Protein AF-A0A916SJ64-F1 (afdb_monomer_lite)

pLDDT: mean 90.36, std 9.47, range [56.06, 97.88]

Organism: NCBI:txid1963359

Secondary structure (DSSP, 8-state):
--HHHHHHHHHHHHHHHHHHHHHHHHHHHHHHHHHH-SS-HHHHHHHHHHHHT--HHHHHHHHTT--SS--HHHHHHHHHHHHHHHHHHHHHHHHHHHHHHHHHHHHHHHHHHH-HHHHHHHHHHHHHHHHHHH-

Structure (mmCIF, N/CA/C/O backbone):
data_AF-A0A916SJ64-F1
#
_entry.id   AF-A0A916SJ64-F1
#
loop_
_atom_site.group_PDB
_atom_site.id
_atom_site.type_symbol
_atom_site.label_atom_id
_atom_site.label_alt_id
_atom_site.label_comp_id
_atom_site.label_asym_id
_atom_site.label_entity_id
_atom_site.label_seq_id
_atom_site.pdbx_PDB_ins_code
_atom_site.Cartn_x
_atom_site.Cartn_y
_atom_site.Cartn_z
_atom_site.occupancy
_atom_site.B_iso_or_equiv
_atom_site.auth_seq_id
_atom_site.auth_comp_id
_atom_site.auth_asym_id
_atom_site.auth_atom_id
_atom_site.pdbx_PDB_model_num
ATOM 1 N N . MET A 1 1 ? -7.938 17.330 49.555 1.00 56.06 1 MET A N 1
ATOM 2 C CA . MET A 1 1 ? -8.220 17.625 48.132 1.00 56.06 1 MET A CA 1
ATOM 3 C C . MET A 1 1 ? -9.722 17.706 47.952 1.00 56.06 1 MET A C 1
ATOM 5 O O . MET A 1 1 ? -10.408 16.832 48.465 1.00 56.06 1 MET A O 1
ATOM 9 N N . SER A 1 2 ? -10.238 18.769 47.330 1.00 61.78 2 SER A N 1
ATOM 10 C CA . SER A 1 2 ? -11.689 18.967 47.220 1.00 61.78 2 SER A CA 1
ATOM 11 C C . SER A 1 2 ? -12.278 18.049 46.142 1.00 61.78 2 SER A C 1
ATOM 13 O O . SER A 1 2 ? -11.663 17.825 45.100 1.00 61.78 2 SER A O 1
ATOM 15 N N . GLU A 1 3 ? -13.480 17.529 46.379 1.00 64.44 3 GLU A N 1
ATOM 16 C CA . GLU A 1 3 ? -14.211 16.629 45.472 1.00 64.44 3 GLU A CA 1
ATOM 17 C C . GLU A 1 3 ? -14.325 17.176 44.033 1.00 64.44 3 GLU A C 1
ATOM 19 O O . GLU A 1 3 ? -14.336 16.421 43.061 1.00 64.44 3 GLU A O 1
ATOM 24 N N . LYS A 1 4 ? -14.345 18.509 43.881 1.00 65.38 4 LYS A N 1
ATOM 25 C CA . LYS A 1 4 ? -14.388 19.195 42.580 1.00 65.38 4 LYS A CA 1
ATOM 26 C C . LYS A 1 4 ? -13.080 19.053 41.793 1.00 65.38 4 LYS A C 1
ATOM 28 O O . LYS A 1 4 ? -13.132 18.906 40.574 1.00 65.38 4 LYS A O 1
ATOM 33 N N . GLN A 1 5 ? -11.928 19.047 42.470 1.00 61.25 5 GLN A N 1
ATOM 34 C CA . GLN A 1 5 ? -10.621 18.841 41.829 1.00 61.25 5 GLN A CA 1
ATOM 35 C C . GLN A 1 5 ? -10.447 17.396 41.34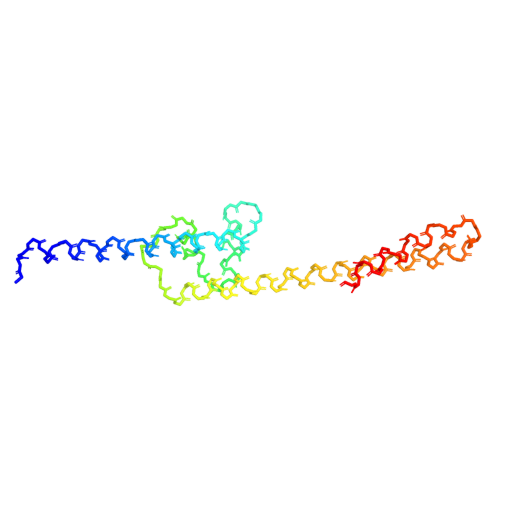8 1.00 61.25 5 GLN A C 1
ATOM 37 O O . GLN A 1 5 ? -9.943 17.191 40.245 1.00 61.25 5 GLN A O 1
ATOM 42 N N . GLY A 1 6 ? -10.920 16.411 42.124 1.00 61.88 6 GLY A N 1
ATOM 43 C CA . GLY A 1 6 ? -10.908 14.998 41.721 1.00 61.88 6 GLY A CA 1
ATOM 44 C C . GLY A 1 6 ? -11.754 14.737 40.470 1.00 61.88 6 GLY A C 1
ATOM 45 O O . GLY A 1 6 ? -11.288 14.115 39.518 1.00 61.88 6 GLY A O 1
ATOM 46 N N . ARG A 1 7 ? -12.963 15.316 40.405 1.00 58.34 7 ARG A N 1
ATOM 47 C CA . ARG A 1 7 ? -13.830 15.209 39.216 1.00 58.34 7 ARG A CA 1
ATOM 48 C C . ARG A 1 7 ? -13.212 15.849 37.967 1.00 58.34 7 ARG A C 1
ATOM 50 O O . ARG A 1 7 ? -13.339 15.290 36.883 1.00 58.34 7 ARG A O 1
ATOM 57 N N . GLN A 1 8 ? -12.514 16.980 38.090 1.00 61.31 8 GLN A N 1
ATOM 58 C CA . GLN A 1 8 ? -11.826 17.608 36.950 1.00 61.31 8 GLN A CA 1
ATOM 59 C C . GLN A 1 8 ? -10.678 16.752 36.396 1.00 61.31 8 GLN A C 1
ATOM 61 O O . GLN A 1 8 ? -10.527 16.649 35.179 1.00 61.31 8 GLN A O 1
ATOM 66 N N . THR A 1 9 ? -9.895 16.100 37.262 1.00 67.88 9 THR A N 1
ATOM 67 C CA . THR A 1 9 ? -8.809 15.208 36.815 1.00 67.88 9 THR A CA 1
ATOM 68 C C . THR A 1 9 ? -9.356 13.963 36.116 1.00 67.88 9 THR A C 1
ATOM 70 O O . THR A 1 9 ? -8.813 13.534 35.098 1.00 67.88 9 THR A O 1
ATOM 73 N N . GLU A 1 10 ? -10.466 13.407 36.606 1.00 67.06 10 GLU A N 1
ATOM 74 C CA . GLU A 1 10 ? -11.151 12.286 35.955 1.00 67.06 10 GLU A CA 1
ATOM 75 C C . GLU A 1 10 ? -11.743 12.652 34.588 1.00 67.06 10 GLU A C 1
ATOM 77 O O . GLU A 1 10 ? -11.623 11.863 33.647 1.00 67.06 10 GLU A O 1
ATOM 82 N N . ILE A 1 11 ? -12.341 13.843 34.452 1.00 68.94 11 ILE A N 1
ATOM 83 C CA . ILE A 1 11 ? -12.856 14.349 33.168 1.00 68.94 11 ILE A CA 1
ATOM 84 C C . ILE A 1 11 ? -11.709 14.485 32.161 1.00 68.94 11 ILE A C 1
ATOM 86 O O . ILE A 1 11 ? -11.786 13.913 31.076 1.00 68.94 11 ILE A O 1
ATOM 90 N N . SER A 1 12 ? -10.602 15.121 32.554 1.00 75.94 12 SER A N 1
ATOM 91 C CA . SER A 1 12 ? -9.423 15.285 31.694 1.00 75.94 12 SER A CA 1
ATOM 92 C C . SER A 1 12 ? -8.812 13.942 31.257 1.00 75.94 12 SER A C 1
ATOM 94 O O . SER A 1 12 ? -8.438 13.760 30.092 1.00 75.94 12 SER A O 1
ATOM 96 N N . ARG A 1 13 ? -8.771 12.944 32.153 1.00 74.69 13 ARG A N 1
ATOM 97 C CA . ARG A 1 13 ? -8.310 11.585 31.82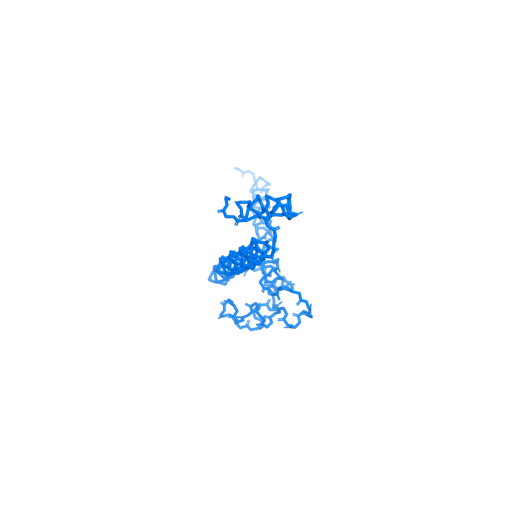1 1.00 74.69 13 ARG A CA 1
ATOM 98 C C . ARG A 1 13 ? -9.230 10.904 30.806 1.00 74.69 13 ARG A C 1
ATOM 100 O O . ARG A 1 13 ? -8.732 10.300 29.856 1.00 74.69 13 ARG A O 1
ATOM 107 N N . ARG A 1 14 ? -10.553 11.015 30.978 1.00 75.06 14 ARG A N 1
ATOM 108 C CA . ARG A 1 14 ? -11.544 10.461 30.039 1.00 75.06 14 ARG A CA 1
ATOM 109 C C . ARG A 1 14 ? -11.462 11.121 28.666 1.00 75.06 14 ARG A C 1
ATOM 111 O O . ARG A 1 14 ? -11.491 10.415 27.664 1.00 75.06 14 ARG A O 1
ATOM 118 N N . GLU A 1 15 ? -11.321 12.440 28.608 1.00 82.12 15 GLU A N 1
ATOM 119 C CA . GLU A 1 15 ? -11.161 13.181 27.350 1.00 82.12 15 GLU A CA 1
ATOM 120 C C . GLU A 1 15 ? -9.894 12.752 26.604 1.00 82.12 15 GLU A C 1
ATOM 122 O O . GLU A 1 15 ? -9.939 12.454 25.408 1.00 82.12 15 GLU A O 1
ATOM 127 N N . THR A 1 16 ? -8.779 12.619 27.327 1.00 84.38 16 THR A N 1
ATOM 128 C CA . THR A 1 16 ? -7.505 12.147 26.766 1.00 84.38 16 THR A CA 1
ATOM 129 C C . THR A 1 16 ? -7.621 10.724 26.214 1.00 84.38 16 THR A C 1
ATOM 131 O O . THR A 1 16 ? -7.110 10.422 25.134 1.00 84.38 16 THR A O 1
ATOM 134 N N . GLU A 1 17 ? -8.306 9.831 26.930 1.00 82.94 17 GLU A N 1
ATOM 135 C CA . GLU A 1 17 ? -8.538 8.456 26.481 1.00 82.94 17 GLU A CA 1
ATOM 136 C C . GLU A 1 17 ? -9.418 8.411 25.224 1.00 82.94 17 GLU A C 1
ATOM 138 O O . GLU A 1 17 ? -9.085 7.721 24.258 1.00 82.94 17 GLU A O 1
ATOM 143 N N . MET A 1 18 ? -10.498 9.195 25.195 1.00 86.00 18 MET A N 1
ATOM 144 C CA . MET A 1 18 ? -11.390 9.302 24.038 1.00 86.00 18 MET A CA 1
ATOM 145 C C . MET A 1 18 ? -10.666 9.831 22.798 1.00 86.00 18 MET A C 1
ATOM 147 O O . MET A 1 18 ? -10.879 9.318 21.698 1.00 86.00 18 MET A O 1
ATOM 151 N N . TYR A 1 19 ? -9.766 10.803 22.962 1.00 87.56 19 TYR A N 1
ATOM 152 C CA . TYR A 1 19 ? -8.942 11.295 21.862 1.00 87.56 19 TYR A CA 1
ATOM 153 C C . TYR A 1 19 ? -8.051 10.189 21.282 1.00 87.56 19 TYR A C 1
ATOM 155 O O . TYR A 1 19 ? -8.068 9.955 20.073 1.00 87.56 19 TYR A O 1
ATOM 163 N N . ARG A 1 20 ? -7.334 9.443 22.135 1.00 87.25 20 ARG A N 1
ATOM 164 C CA . ARG A 1 20 ? -6.473 8.324 21.700 1.00 87.25 20 ARG A CA 1
ATOM 165 C C . ARG A 1 20 ? -7.257 7.266 20.932 1.00 87.25 20 ARG A C 1
ATOM 167 O O . ARG A 1 20 ? -6.817 6.811 19.880 1.00 87.25 20 ARG A O 1
ATOM 174 N N . VAL A 1 21 ? -8.437 6.912 21.431 1.00 89.38 21 VAL A N 1
ATOM 175 C CA . VAL A 1 21 ? -9.335 5.961 20.772 1.00 89.38 21 VAL A CA 1
ATOM 176 C C . VAL A 1 21 ? -9.734 6.445 19.375 1.00 89.38 21 VAL A C 1
ATOM 178 O O . VAL A 1 21 ? -9.632 5.685 18.412 1.00 89.38 21 VAL A O 1
ATOM 181 N N . ASN A 1 22 ? -10.136 7.710 19.243 1.00 90.94 22 ASN A N 1
ATOM 182 C CA . ASN A 1 22 ? -10.553 8.285 17.961 1.00 90.94 22 ASN A CA 1
ATOM 183 C C . ASN A 1 22 ? -9.407 8.346 16.940 1.00 90.94 22 ASN A C 1
ATOM 185 O O . ASN A 1 22 ? -9.633 8.125 15.743 1.00 90.94 22 ASN A O 1
ATOM 189 N N . VAL A 1 23 ? -8.184 8.622 17.405 1.00 94.06 23 VAL A N 1
ATOM 190 C CA . VAL A 1 23 ? -6.975 8.601 16.571 1.00 94.06 23 VAL A CA 1
ATOM 191 C C . VAL A 1 23 ? -6.741 7.196 16.029 1.00 94.06 23 VAL A C 1
ATOM 193 O O . VAL A 1 23 ? -6.680 7.032 14.813 1.00 94.06 23 VAL A O 1
ATOM 196 N N . ILE A 1 24 ? -6.727 6.178 16.895 1.00 93.50 24 ILE A N 1
ATOM 197 C CA . ILE A 1 24 ? -6.501 4.782 16.486 1.00 93.50 24 ILE A CA 1
ATOM 198 C C . ILE A 1 24 ? -7.596 4.308 15.523 1.00 93.50 24 ILE A C 1
ATOM 200 O O . ILE A 1 24 ? -7.307 3.712 14.491 1.00 93.50 24 ILE A O 1
ATOM 204 N N . GLN A 1 25 ? -8.868 4.606 15.793 1.00 94.94 25 GLN A N 1
ATOM 205 C CA . GLN A 1 25 ? -9.955 4.254 14.871 1.00 94.94 25 GLN A CA 1
ATOM 206 C C . GLN A 1 25 ? -9.781 4.891 13.489 1.00 94.94 25 GLN A C 1
ATOM 208 O O . GLN A 1 25 ? -10.094 4.275 12.470 1.00 94.94 25 GLN A O 1
ATOM 213 N N . SER A 1 26 ? -9.324 6.142 13.449 1.00 96.25 26 SER A N 1
ATOM 214 C CA . SER A 1 26 ? -9.116 6.865 12.197 1.00 96.25 26 SER A CA 1
ATOM 215 C C . SER A 1 26 ? -7.902 6.339 11.439 1.00 96.25 26 SER A C 1
ATOM 217 O O . SER A 1 26 ? -8.007 6.130 10.232 1.00 96.25 26 SER A O 1
ATOM 219 N N . GLU A 1 27 ? -6.808 6.050 12.146 1.00 96.75 27 GLU A N 1
ATOM 220 C CA . GLU A 1 27 ? -5.621 5.368 11.624 1.00 96.75 27 GLU A CA 1
ATOM 221 C C . GLU A 1 27 ? -6.016 4.045 10.955 1.00 96.75 27 GLU A C 1
ATOM 223 O O . GLU A 1 27 ? -5.779 3.864 9.762 1.00 96.75 27 GLU A O 1
ATOM 228 N N . MET A 1 28 ? -6.722 3.166 11.675 1.00 97.25 28 MET A N 1
ATOM 229 C CA . MET A 1 28 ? -7.126 1.853 11.161 1.00 97.25 28 MET A CA 1
ATOM 230 C C . MET A 1 28 ? -8.095 1.953 9.982 1.00 97.25 28 MET A C 1
ATOM 232 O O . MET A 1 28 ? -7.950 1.235 8.995 1.00 97.25 28 MET A O 1
ATOM 236 N N . ALA A 1 29 ? -9.077 2.858 10.042 1.00 96.69 29 ALA A N 1
ATOM 237 C CA . ALA A 1 29 ? -10.013 3.052 8.938 1.00 96.69 29 ALA A CA 1
ATOM 238 C C . ALA A 1 29 ? -9.305 3.526 7.659 1.00 96.69 29 ALA A C 1
ATOM 240 O O . ALA A 1 29 ? -9.668 3.101 6.561 1.00 96.69 29 ALA A O 1
ATOM 241 N N . ASN A 1 30 ? -8.298 4.391 7.793 1.00 97.38 30 ASN A N 1
ATOM 242 C CA . ASN A 1 30 ? -7.497 4.864 6.668 1.00 97.38 30 ASN A CA 1
ATOM 243 C C . ASN A 1 30 ? -6.559 3.772 6.145 1.00 97.38 30 ASN A C 1
ATOM 245 O O . ASN A 1 30 ? -6.495 3.584 4.935 1.00 97.38 30 ASN A O 1
ATOM 249 N N . ALA A 1 31 ? -5.920 3.001 7.027 1.00 96.62 31 ALA A N 1
ATOM 250 C CA . ALA A 1 31 ? -5.078 1.867 6.653 1.00 96.62 31 ALA A CA 1
ATOM 251 C C . ALA A 1 31 ? -5.851 0.815 5.838 1.00 96.62 31 ALA A C 1
ATOM 253 O O . ALA A 1 31 ? -5.378 0.361 4.800 1.00 96.62 31 ALA A O 1
ATOM 254 N N . VAL A 1 32 ? -7.086 0.496 6.242 1.00 96.75 32 VAL A N 1
ATOM 255 C CA . VAL A 1 32 ? -7.957 -0.420 5.486 1.00 96.75 32 VAL A CA 1
ATOM 256 C C . VAL A 1 32 ? -8.268 0.114 4.085 1.00 96.75 32 VAL A C 1
ATOM 258 O O . VAL A 1 32 ? -8.301 -0.663 3.134 1.00 96.75 32 VAL A O 1
ATOM 261 N N . ARG A 1 33 ? -8.491 1.426 3.929 1.00 96.88 33 ARG A N 1
ATOM 262 C CA . ARG A 1 33 ? -8.699 2.031 2.600 1.00 96.88 33 ARG A CA 1
ATOM 263 C C . ARG A 1 33 ? -7.428 2.000 1.762 1.00 96.88 33 ARG A C 1
ATOM 265 O O . ARG A 1 33 ? -7.515 1.680 0.586 1.00 96.88 33 ARG A O 1
ATOM 272 N N . PHE A 1 34 ? -6.289 2.302 2.380 1.00 96.50 34 PHE A N 1
ATOM 273 C CA . PHE A 1 34 ? -4.983 2.319 1.734 1.00 96.50 34 PHE A CA 1
ATOM 274 C C . PHE A 1 34 ? -4.643 0.947 1.141 1.00 96.50 34 PHE A C 1
ATOM 276 O O . PHE A 1 34 ? -4.561 0.821 -0.073 1.00 96.50 34 PHE A O 1
ATOM 283 N N . ILE A 1 35 ? -4.597 -0.104 1.968 1.00 95.81 35 ILE A N 1
ATOM 284 C CA . ILE A 1 35 ? -4.326 -1.478 1.499 1.00 95.81 35 ILE A CA 1
ATOM 285 C C . ILE A 1 35 ? -5.436 -1.973 0.554 1.00 95.81 35 ILE A C 1
ATOM 287 O O . ILE A 1 35 ? -5.216 -2.784 -0.345 1.00 95.81 35 ILE A O 1
ATOM 291 N N . GLY A 1 36 ? -6.667 -1.503 0.775 1.00 93.31 36 GLY A N 1
ATOM 292 C CA . GLY A 1 36 ? -7.816 -1.832 -0.053 1.00 93.31 36 GLY A CA 1
ATOM 293 C C . GLY A 1 36 ? -7.709 -1.313 -1.489 1.00 93.31 36 GLY A C 1
ATOM 294 O O . GLY A 1 36 ? -8.342 -1.908 -2.363 1.00 93.31 36 GLY A O 1
ATOM 295 N N . GLY A 1 37 ? -6.934 -0.257 -1.748 1.00 93.62 37 GLY A N 1
ATOM 296 C CA . GLY A 1 37 ? -6.749 0.349 -3.069 1.00 93.62 37 GLY A CA 1
ATOM 297 C C . GLY A 1 37 ? -8.029 0.935 -3.685 1.00 93.62 37 GLY A C 1
ATOM 298 O O . GLY A 1 37 ? -8.994 1.278 -2.998 1.00 93.62 37 GLY A O 1
ATOM 299 N N . GLU A 1 38 ? -8.063 1.038 -5.011 1.00 92.69 38 GLU A N 1
ATOM 300 C CA . GLU A 1 38 ? -9.179 1.643 -5.752 1.00 92.69 38 GLU A CA 1
ATOM 301 C C . GLU A 1 38 ? -10.339 0.680 -6.028 1.00 92.69 38 GLU A C 1
ATOM 303 O O . GLU A 1 38 ? -10.140 -0.515 -6.232 1.00 92.69 38 GLU A O 1
ATOM 308 N N . GLY A 1 39 ? -11.568 1.195 -6.096 1.00 94.00 39 GLY A N 1
ATOM 309 C CA . GLY A 1 39 ? -12.754 0.423 -6.476 1.00 94.00 39 GLY A CA 1
ATOM 310 C C . GLY A 1 39 ? -13.859 0.456 -5.425 1.00 94.00 39 GLY A C 1
ATOM 311 O O . GLY A 1 39 ? -13.926 1.361 -4.589 1.00 94.00 39 GLY A O 1
ATOM 312 N N . SER A 1 40 ? -14.760 -0.529 -5.477 1.00 96.31 40 SER A N 1
ATOM 313 C CA . SER A 1 40 ? -15.910 -0.572 -4.576 1.00 96.31 40 SER A CA 1
ATOM 314 C C . SER A 1 40 ? -15.483 -0.805 -3.121 1.00 96.31 40 SER A C 1
ATOM 316 O O . SER A 1 40 ? -14.467 -1.443 -2.836 1.00 96.31 40 SER A O 1
ATOM 318 N N . ALA A 1 41 ? -16.295 -0.341 -2.166 1.00 95.19 41 ALA A N 1
ATOM 319 C CA . ALA A 1 41 ? -16.027 -0.571 -0.745 1.00 95.19 41 ALA A CA 1
ATOM 320 C C . ALA A 1 41 ? -15.920 -2.069 -0.403 1.00 95.19 41 ALA A C 1
ATOM 322 O O . ALA A 1 41 ? -15.112 -2.448 0.442 1.00 95.19 41 ALA A O 1
ATOM 323 N N . LYS A 1 42 ? -16.706 -2.918 -1.076 1.00 96.06 42 LYS A N 1
ATOM 324 C CA . LYS A 1 42 ? -16.693 -4.373 -0.887 1.00 96.06 42 LYS A CA 1
ATOM 325 C C . LYS A 1 42 ? -15.365 -4.985 -1.337 1.00 96.06 42 LYS A C 1
ATOM 327 O O . LYS A 1 42 ? -14.806 -5.817 -0.620 1.00 96.06 42 LYS A O 1
ATOM 332 N N . ASP A 1 43 ? -14.838 -4.542 -2.475 1.00 97.00 43 ASP A N 1
ATOM 333 C CA . ASP A 1 43 ? -13.566 -5.041 -3.010 1.00 97.00 43 ASP A CA 1
ATOM 334 C C . ASP A 1 43 ? -12.391 -4.572 -2.155 1.00 97.00 43 ASP A C 1
ATOM 336 O O . ASP A 1 43 ? -11.529 -5.378 -1.803 1.00 97.00 43 ASP A O 1
ATOM 340 N N . GLN A 1 44 ? -12.407 -3.303 -1.731 1.00 96.50 44 GLN A N 1
ATOM 341 C CA . GLN A 1 44 ? -11.430 -2.757 -0.786 1.00 96.50 44 GLN A CA 1
ATOM 342 C C . GLN A 1 44 ? -11.375 -3.578 0.503 1.00 96.50 44 GLN A C 1
ATOM 344 O O . GLN A 1 44 ? -10.299 -4.000 0.918 1.00 96.50 44 GLN A O 1
ATOM 349 N N . ILE A 1 45 ? -12.534 -3.842 1.120 1.00 97.44 45 ILE A N 1
ATOM 350 C CA . ILE A 1 45 ? -12.621 -4.641 2.350 1.00 97.44 45 ILE A CA 1
ATOM 351 C C . ILE A 1 45 ? -12.094 -6.056 2.103 1.00 97.44 45 ILE A C 1
ATOM 353 O O . ILE A 1 45 ? -11.338 -6.573 2.918 1.00 97.44 45 ILE A O 1
ATOM 357 N N . THR A 1 46 ? -12.463 -6.679 0.983 1.00 97.75 46 THR A N 1
ATOM 358 C CA . THR A 1 46 ? -12.038 -8.048 0.663 1.00 97.75 46 THR A CA 1
ATOM 359 C C . THR A 1 46 ? -10.523 -8.137 0.477 1.00 97.75 46 THR A C 1
ATOM 361 O O . THR A 1 46 ? -9.892 -9.051 1.009 1.00 97.75 46 THR A O 1
ATOM 364 N N . ARG A 1 47 ? -9.917 -7.181 -0.237 1.00 97.12 47 ARG A N 1
ATOM 365 C CA . ARG A 1 47 ? -8.460 -7.118 -0.423 1.00 97.12 47 ARG A CA 1
ATOM 366 C C . ARG A 1 47 ? -7.732 -6.837 0.886 1.00 97.12 47 ARG A C 1
ATOM 368 O O . ARG A 1 47 ? -6.805 -7.568 1.217 1.00 97.12 47 ARG A O 1
ATOM 375 N N . ALA A 1 48 ? -8.195 -5.858 1.661 1.00 97.06 48 ALA A N 1
ATOM 376 C CA . ALA A 1 48 ? -7.610 -5.537 2.958 1.00 97.06 48 ALA A CA 1
ATOM 377 C C . ALA A 1 48 ? -7.712 -6.711 3.950 1.00 97.06 48 ALA A C 1
ATOM 379 O O . ALA A 1 48 ? -6.750 -6.997 4.655 1.00 97.06 48 ALA A O 1
ATOM 380 N N . ALA A 1 49 ? -8.834 -7.440 3.962 1.00 97.69 49 ALA A N 1
ATOM 381 C CA . ALA A 1 49 ? -9.010 -8.642 4.781 1.00 97.69 49 ALA A CA 1
ATOM 382 C C . ALA A 1 49 ? -8.009 -9.743 4.425 1.00 97.69 49 ALA A C 1
ATOM 384 O O . ALA A 1 49 ? -7.383 -10.311 5.317 1.00 97.69 49 ALA A O 1
ATOM 385 N N . ARG A 1 50 ? -7.798 -9.997 3.128 1.00 97.12 50 ARG A N 1
ATOM 386 C CA . ARG A 1 50 ? -6.787 -10.958 2.665 1.00 97.12 50 ARG A CA 1
ATOM 387 C C . ARG A 1 50 ? -5.372 -10.521 3.028 1.00 97.12 50 ARG A C 1
ATOM 389 O O . ARG A 1 50 ? -4.612 -11.334 3.535 1.00 97.12 50 ARG A O 1
ATOM 396 N N . ALA A 1 51 ? -5.036 -9.252 2.807 1.00 95.94 51 ALA A N 1
ATOM 397 C CA . ALA A 1 51 ? -3.709 -8.722 3.107 1.00 95.94 51 ALA A CA 1
ATOM 398 C C . ALA A 1 51 ? -3.381 -8.805 4.607 1.00 95.94 51 ALA A C 1
ATOM 400 O O . ALA A 1 51 ? -2.288 -9.229 4.981 1.00 95.94 51 ALA A O 1
ATOM 401 N N . ALA A 1 52 ? -4.343 -8.459 5.465 1.00 96.06 52 ALA A N 1
ATOM 402 C CA . ALA A 1 52 ? -4.177 -8.472 6.915 1.00 96.06 52 ALA A CA 1
ATOM 403 C C . ALA A 1 52 ? -4.388 -9.846 7.571 1.00 96.06 52 ALA A C 1
ATOM 405 O O . ALA A 1 52 ? -4.140 -9.980 8.763 1.00 96.06 52 ALA A O 1
ATOM 406 N N . GLY A 1 53 ? -4.867 -10.858 6.838 1.00 96.94 53 GLY A N 1
ATOM 407 C CA . GLY A 1 53 ? -5.200 -12.164 7.420 1.00 96.94 53 GLY A CA 1
ATOM 408 C C . GLY A 1 53 ? -6.351 -12.105 8.434 1.00 96.94 53 GLY A C 1
ATOM 409 O O . GLY A 1 53 ? -6.447 -12.953 9.317 1.00 96.94 53 GLY A O 1
ATOM 410 N N . LEU A 1 54 ? -7.221 -11.097 8.326 1.00 97.31 54 LEU A N 1
ATOM 411 C CA . LEU A 1 54 ? -8.317 -10.852 9.262 1.00 97.31 54 LEU A CA 1
ATOM 412 C C . LEU A 1 54 ? -9.675 -11.218 8.648 1.00 97.31 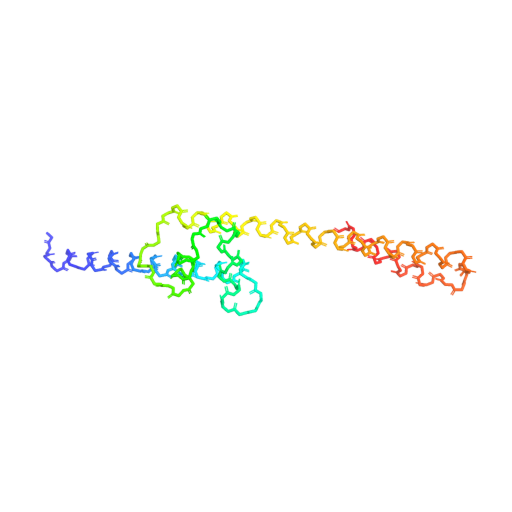54 LEU A C 1
ATOM 414 O O . LEU A 1 54 ? -9.856 -11.130 7.431 1.00 97.31 54 LEU A O 1
ATOM 418 N N . PRO A 1 55 ? -10.687 -11.550 9.471 1.00 97.88 55 PRO A N 1
ATOM 419 C CA . PRO A 1 55 ? -12.044 -11.747 8.979 1.00 97.88 55 PRO A CA 1
ATOM 420 C C . PRO A 1 55 ? -12.593 -10.489 8.288 1.00 97.88 55 PRO A C 1
ATOM 422 O O . PRO A 1 55 ? -12.460 -9.374 8.798 1.00 97.88 55 PRO A O 1
ATOM 425 N N . ILE A 1 56 ? -13.299 -10.677 7.169 1.00 97.50 56 ILE A N 1
ATOM 426 C CA . ILE A 1 56 ? -13.934 -9.593 6.390 1.00 97.50 56 ILE A CA 1
ATOM 427 C C . ILE A 1 56 ? -14.794 -8.686 7.281 1.00 97.50 56 ILE A C 1
ATOM 429 O O . ILE A 1 56 ? -14.736 -7.463 7.170 1.00 97.50 56 ILE A O 1
ATOM 433 N N . THR A 1 57 ? -15.547 -9.275 8.212 1.00 97.62 57 THR A N 1
ATOM 434 C CA . THR A 1 57 ? -16.423 -8.546 9.139 1.00 97.62 57 THR A CA 1
ATOM 435 C C . THR A 1 57 ? -15.648 -7.641 10.099 1.00 97.62 57 THR A C 1
ATOM 437 O O . THR A 1 57 ? -16.117 -6.554 10.436 1.00 97.62 57 THR A O 1
ATOM 440 N N . VAL A 1 58 ? -14.450 -8.047 10.530 1.00 97.56 58 VAL A N 1
ATOM 441 C CA . VAL A 1 58 ? -13.569 -7.225 11.373 1.00 97.56 58 VAL A CA 1
ATOM 442 C C . VAL A 1 58 ? -13.081 -6.019 10.578 1.00 97.56 58 VAL A C 1
ATOM 444 O O . VAL A 1 58 ? -13.219 -4.885 11.036 1.00 97.56 58 VAL A O 1
ATOM 447 N N . VAL A 1 59 ? -12.590 -6.247 9.359 1.00 97.62 59 VAL A N 1
ATOM 448 C CA . VAL A 1 59 ? -12.082 -5.191 8.472 1.00 97.62 59 VAL A CA 1
ATOM 449 C C . VAL A 1 59 ? -13.173 -4.202 8.074 1.00 97.62 59 VAL A C 1
ATOM 451 O O . VAL A 1 59 ? -12.960 -2.990 8.116 1.00 97.62 59 VAL A O 1
ATOM 454 N N . GLU A 1 60 ? -14.374 -4.686 7.766 1.00 97.88 60 GLU A N 1
ATOM 455 C CA . GLU A 1 60 ? -15.532 -3.833 7.510 1.00 97.88 60 GLU A CA 1
ATOM 456 C C . GLU A 1 60 ? -15.837 -2.931 8.715 1.00 97.88 60 GLU A C 1
ATOM 458 O O . GLU A 1 60 ? -16.021 -1.718 8.574 1.00 97.88 60 GLU A O 1
ATOM 463 N N . ARG A 1 61 ? -15.857 -3.500 9.925 1.00 97.81 61 ARG A N 1
ATOM 464 C CA . ARG A 1 61 ? -16.117 -2.729 11.145 1.00 97.81 61 ARG A CA 1
ATOM 465 C C . ARG A 1 61 ? -15.016 -1.710 11.432 1.00 97.81 61 ARG A C 1
ATOM 467 O O . ARG A 1 61 ? -15.353 -0.621 11.895 1.00 97.81 61 ARG A O 1
ATOM 474 N N . LEU A 1 62 ? -13.750 -2.016 11.145 1.00 96.56 62 LEU A N 1
ATOM 475 C CA . LEU A 1 62 ? -12.645 -1.053 11.235 1.00 96.56 62 LEU A CA 1
ATOM 476 C C . LEU A 1 62 ? -12.828 0.099 10.243 1.00 96.56 62 LEU A C 1
ATOM 478 O O . LEU A 1 62 ? -12.790 1.260 10.645 1.00 96.56 62 LEU A O 1
ATOM 482 N N . ARG A 1 63 ? -13.118 -0.208 8.972 1.00 96.00 63 ARG A N 1
ATOM 483 C CA . ARG A 1 63 ? -13.333 0.793 7.912 1.00 96.00 63 ARG A CA 1
ATOM 484 C C . ARG A 1 63 ? -14.416 1.804 8.280 1.00 96.00 63 ARG A C 1
ATOM 486 O O . ARG A 1 63 ? -14.270 2.999 8.026 1.00 96.00 63 ARG A O 1
ATOM 493 N N . TRP A 1 64 ? -15.498 1.319 8.883 1.00 97.12 64 TRP A N 1
ATOM 494 C CA . TRP A 1 64 ? -16.636 2.132 9.315 1.00 97.12 64 TRP A CA 1
ATOM 495 C C . TRP A 1 64 ? -16.539 2.622 10.765 1.00 97.12 64 TRP A C 1
ATOM 497 O O . TRP A 1 64 ? -17.525 3.130 11.293 1.00 97.12 64 TRP A O 1
ATOM 507 N N . LYS A 1 65 ? -15.382 2.464 11.424 1.00 95.94 65 LYS A N 1
ATOM 508 C CA . LYS A 1 65 ? -15.132 2.891 12.814 1.00 95.94 65 LYS A CA 1
ATOM 509 C C . LYS A 1 65 ? -16.159 2.350 13.829 1.00 95.94 65 LYS A C 1
ATOM 511 O O . LYS A 1 65 ? -16.442 2.975 14.845 1.00 95.94 65 LYS A O 1
ATOM 516 N N . LYS A 1 66 ? -16.713 1.155 13.587 1.00 95.19 66 LYS A N 1
ATOM 517 C CA . LYS A 1 66 ? -17.732 0.504 14.439 1.00 95.19 66 LYS A CA 1
ATOM 518 C C . LYS A 1 66 ? -17.154 -0.172 15.693 1.00 95.19 66 LYS A C 1
ATOM 520 O O . LYS A 1 66 ? -17.908 -0.735 16.490 1.00 95.19 66 LYS A O 1
ATOM 525 N N . ILE A 1 67 ? -15.832 -0.197 15.860 1.00 91.56 67 ILE A N 1
ATOM 526 C CA . ILE A 1 67 ? -15.151 -0.830 17.000 1.00 91.56 67 ILE A CA 1
ATOM 527 C C . ILE A 1 67 ? -14.704 0.263 17.964 1.00 91.56 67 ILE A C 1
ATOM 529 O O . ILE A 1 67 ? -13.778 1.001 17.651 1.00 91.56 67 ILE A O 1
ATOM 533 N N . LYS A 1 68 ? -15.338 0.355 19.142 1.00 88.56 68 LYS A N 1
ATOM 534 C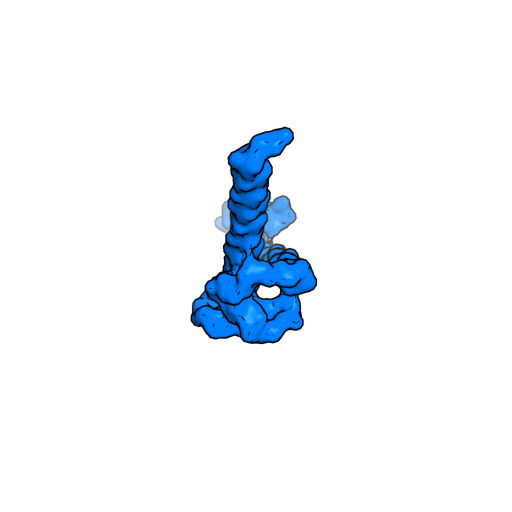 CA . LYS A 1 68 ? -15.041 1.403 20.138 1.00 88.56 68 LYS A CA 1
ATOM 535 C C . LYS A 1 68 ? -13.591 1.387 20.613 1.00 88.56 68 LYS A C 1
ATOM 537 O O . LYS A 1 68 ? -13.002 2.442 20.736 1.00 88.56 68 LYS A O 1
ATOM 542 N N . ARG A 1 69 ? -13.018 0.217 20.882 1.00 91.88 69 ARG A N 1
ATOM 543 C CA . ARG A 1 69 ? -11.608 0.060 21.261 1.00 91.88 69 ARG A CA 1
ATOM 544 C C . ARG A 1 69 ? -11.017 -1.017 20.377 1.00 91.88 69 ARG A C 1
ATOM 546 O O . ARG A 1 69 ? -11.479 -2.154 20.436 1.00 91.88 69 ARG A O 1
ATOM 553 N N . VAL A 1 70 ? -10.081 -0.639 19.514 1.00 93.06 70 VAL A N 1
ATOM 554 C CA . VAL A 1 70 ? -9.428 -1.588 18.610 1.00 93.06 70 VAL A CA 1
ATOM 555 C C . VAL A 1 70 ? -8.474 -2.449 19.445 1.00 93.06 70 VAL A C 1
ATOM 557 O O . VAL A 1 70 ? -7.622 -1.879 20.128 1.00 93.06 70 VAL A O 1
ATOM 560 N N . PRO A 1 71 ? -8.628 -3.785 19.448 1.00 94.81 71 PRO A N 1
ATOM 561 C CA . PRO A 1 71 ? -7.666 -4.680 20.086 1.00 94.81 71 PRO A CA 1
ATOM 562 C C . PRO A 1 71 ? -6.266 -4.497 19.494 1.00 94.81 71 PRO A C 1
ATOM 564 O O . PRO A 1 71 ? -6.147 -4.280 18.287 1.00 94.81 71 PRO A O 1
ATOM 567 N N . ALA A 1 72 ? -5.231 -4.608 20.328 1.00 94.56 72 ALA A N 1
ATOM 568 C CA . ALA A 1 72 ? -3.842 -4.417 19.906 1.00 94.56 72 ALA A CA 1
ATOM 569 C C . ALA A 1 72 ? -3.466 -5.357 18.751 1.00 94.56 72 ALA A C 1
ATOM 571 O O . ALA A 1 72 ? -3.064 -4.875 17.700 1.00 94.56 72 ALA A O 1
ATOM 572 N N . ASP A 1 73 ? -3.768 -6.651 18.879 1.00 96.12 73 ASP A N 1
ATOM 573 C CA . ASP A 1 73 ? -3.469 -7.668 17.860 1.00 96.12 73 ASP A CA 1
ATOM 574 C C . ASP A 1 73 ? -4.058 -7.326 16.482 1.00 96.12 73 ASP A C 1
ATOM 576 O O . ASP A 1 73 ? -3.438 -7.540 15.444 1.00 96.12 73 ASP A O 1
ATOM 580 N N . ILE A 1 74 ? -5.265 -6.748 16.463 1.00 96.44 74 ILE A N 1
ATOM 581 C CA . ILE A 1 74 ? -5.930 -6.329 15.225 1.00 96.44 74 ILE A CA 1
ATOM 582 C C . ILE A 1 74 ? -5.239 -5.097 14.635 1.00 96.44 74 ILE A C 1
ATOM 584 O O . ILE A 1 74 ? -5.081 -5.007 13.417 1.00 96.44 74 ILE A O 1
ATOM 588 N N . ALA A 1 75 ? -4.855 -4.139 15.479 1.00 95.88 75 ALA A N 1
ATOM 589 C CA . ALA A 1 75 ? -4.143 -2.952 15.027 1.00 95.88 75 ALA A CA 1
ATOM 590 C C . ALA A 1 75 ? -2.764 -3.312 14.460 1.00 95.88 75 ALA A C 1
ATOM 592 O O . ALA A 1 75 ? -2.390 -2.815 13.398 1.00 95.88 75 ALA A O 1
ATOM 593 N N . ASP A 1 76 ? -2.049 -4.215 15.123 1.00 97.69 76 ASP A N 1
ATOM 594 C CA . ASP A 1 76 ? -0.720 -4.651 14.710 1.00 97.69 76 ASP A CA 1
ATOM 595 C C . ASP A 1 76 ? -0.780 -5.455 13.406 1.00 97.69 76 ASP A C 1
ATOM 597 O O . ASP A 1 76 ? -0.027 -5.151 12.483 1.00 97.69 76 ASP A O 1
ATOM 601 N N . ALA A 1 77 ? -1.760 -6.354 13.246 1.00 97.44 77 ALA A N 1
ATOM 602 C CA . ALA A 1 77 ? -1.987 -7.063 11.983 1.00 97.44 77 ALA A CA 1
ATOM 603 C C . ALA A 1 77 ? -2.250 -6.109 10.801 1.00 97.44 77 ALA A C 1
ATOM 605 O O . ALA A 1 77 ? -1.758 -6.322 9.691 1.00 97.44 77 ALA A O 1
ATOM 606 N N . ILE A 1 78 ? -3.008 -5.027 11.024 1.00 97.44 78 ILE A N 1
ATOM 607 C CA . ILE A 1 78 ? -3.255 -4.007 9.996 1.00 97.44 78 ILE A CA 1
ATOM 608 C C . ILE A 1 78 ? -1.982 -3.218 9.687 1.00 97.44 78 ILE A C 1
ATOM 610 O O . ILE A 1 78 ? -1.686 -3.001 8.514 1.00 97.44 78 ILE A O 1
ATOM 614 N N . ARG A 1 79 ? -1.220 -2.796 10.700 1.00 97.81 79 ARG A N 1
ATOM 615 C CA . ARG A 1 79 ? 0.038 -2.058 10.500 1.00 97.81 79 ARG A CA 1
ATOM 616 C C . ARG A 1 79 ? 1.069 -2.891 9.752 1.00 97.81 79 ARG A C 1
ATOM 618 O O . ARG A 1 79 ? 1.657 -2.399 8.796 1.00 97.81 79 ARG A O 1
ATOM 625 N N . GLU A 1 80 ? 1.231 -4.158 10.117 1.00 97.56 80 GLU A N 1
ATOM 626 C CA . GLU A 1 80 ? 2.113 -5.080 9.402 1.00 97.56 80 GLU A CA 1
ATOM 627 C C . GLU A 1 80 ? 1.671 -5.253 7.943 1.00 97.56 80 GLU A C 1
ATOM 629 O O . GLU A 1 80 ? 2.495 -5.235 7.030 1.00 97.56 80 GLU A O 1
ATOM 634 N N . ALA A 1 81 ? 0.363 -5.365 7.697 1.00 96.50 81 ALA A N 1
ATOM 635 C CA . ALA A 1 81 ? -0.167 -5.429 6.340 1.00 96.50 81 ALA A CA 1
ATOM 636 C C . ALA A 1 81 ? 0.094 -4.143 5.539 1.00 96.50 81 ALA A C 1
ATOM 638 O O . ALA A 1 81 ? 0.401 -4.233 4.352 1.00 96.50 81 ALA A O 1
ATOM 639 N N . VAL A 1 82 ? 0.019 -2.961 6.167 1.00 97.56 82 VAL A N 1
ATOM 640 C CA . VAL A 1 82 ? 0.400 -1.687 5.531 1.00 97.56 82 VAL A CA 1
ATOM 641 C C . VAL A 1 82 ? 1.873 -1.711 5.132 1.00 97.56 82 VAL A C 1
ATOM 643 O O . VAL A 1 82 ? 2.197 -1.360 4.000 1.00 97.56 82 VAL A O 1
ATOM 646 N N . GLU A 1 83 ? 2.765 -2.124 6.031 1.00 96.88 83 GLU A N 1
ATOM 647 C CA . GLU A 1 83 ? 4.202 -2.153 5.743 1.00 96.88 83 GLU A CA 1
ATOM 648 C C . GLU A 1 83 ? 4.543 -3.157 4.639 1.00 96.88 83 GLU A C 1
ATOM 650 O O . GLU A 1 83 ? 5.264 -2.815 3.701 1.00 96.88 83 GLU A O 1
ATOM 655 N N . ARG A 1 84 ? 3.943 -4.355 4.661 1.00 95.44 84 ARG A N 1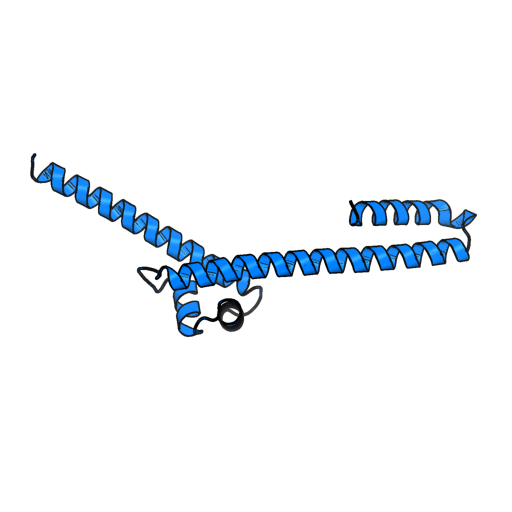
ATOM 656 C CA . ARG A 1 84 ? 4.076 -5.319 3.557 1.00 95.44 84 ARG A CA 1
ATOM 657 C C . ARG A 1 84 ? 3.586 -4.735 2.234 1.00 95.44 84 ARG A C 1
ATOM 659 O O . ARG A 1 84 ? 4.279 -4.860 1.228 1.00 95.44 84 ARG A O 1
ATOM 666 N N . HIS A 1 85 ? 2.449 -4.040 2.240 1.00 93.88 85 HIS A N 1
ATOM 667 C CA . HIS A 1 85 ? 1.914 -3.400 1.040 1.00 93.88 85 HIS A CA 1
ATOM 668 C C . HIS A 1 85 ? 2.868 -2.343 0.470 1.00 93.88 85 HIS A C 1
ATOM 670 O O . HIS A 1 85 ? 3.142 -2.355 -0.726 1.00 93.88 85 HIS A O 1
ATOM 676 N N . LYS A 1 86 ? 3.446 -1.487 1.322 1.00 94.38 86 LYS A N 1
ATOM 677 C CA . LYS A 1 86 ? 4.438 -0.484 0.899 1.00 94.38 86 LYS A CA 1
ATOM 678 C C . LYS A 1 86 ? 5.678 -1.126 0.285 1.00 94.38 86 LYS A C 1
ATOM 680 O O . LYS A 1 86 ? 6.169 -0.648 -0.733 1.00 94.38 86 LYS A O 1
ATOM 685 N N . ILE A 1 87 ? 6.189 -2.200 0.890 1.00 94.31 87 ILE A N 1
ATOM 686 C CA . ILE A 1 87 ? 7.352 -2.927 0.364 1.00 94.31 87 ILE A CA 1
ATOM 687 C C . ILE A 1 87 ? 7.025 -3.520 -1.011 1.00 94.31 87 ILE A C 1
ATOM 689 O O . ILE A 1 87 ? 7.820 -3.400 -1.942 1.00 94.31 87 ILE A O 1
ATOM 693 N N . GLU A 1 88 ? 5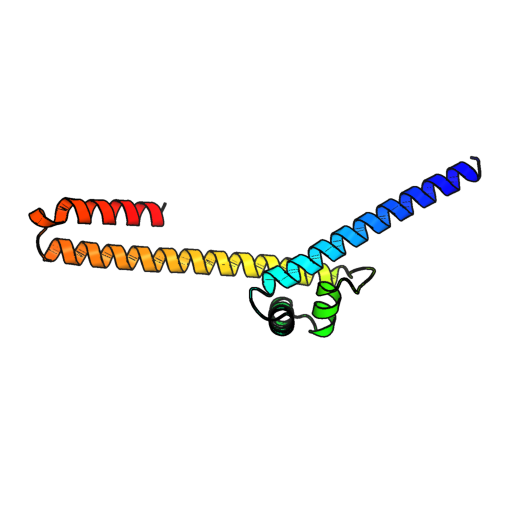.848 -4.126 -1.167 1.00 91.94 88 GLU A N 1
ATOM 694 C CA . GLU A 1 88 ? 5.395 -4.654 -2.455 1.00 91.94 88 GLU A CA 1
ATOM 695 C C . GLU A 1 88 ? 5.250 -3.558 -3.517 1.00 91.94 88 GLU A C 1
ATOM 697 O O . GLU A 1 88 ? 5.722 -3.743 -4.638 1.00 91.94 88 GLU A O 1
ATOM 702 N N . GLU A 1 89 ? 4.647 -2.414 -3.183 1.00 91.06 89 GLU A N 1
ATOM 703 C CA . GLU A 1 89 ? 4.523 -1.270 -4.095 1.00 91.06 89 GLU A CA 1
ATOM 704 C C . GLU A 1 89 ? 5.890 -0.726 -4.514 1.00 91.06 89 GLU A C 1
ATOM 706 O O . GLU A 1 89 ? 6.137 -0.520 -5.702 1.00 91.06 89 GLU A O 1
ATOM 711 N N . GLN A 1 90 ? 6.817 -0.569 -3.567 1.00 93.31 90 GLN A N 1
ATOM 712 C CA . GLN A 1 90 ? 8.187 -0.149 -3.864 1.00 93.31 90 GLN A CA 1
ATOM 713 C C . GLN A 1 90 ? 8.903 -1.147 -4.774 1.00 93.31 90 GLN A C 1
ATOM 715 O O . GLN A 1 90 ? 9.606 -0.746 -5.700 1.00 93.31 90 GLN A O 1
ATOM 720 N N . ASN A 1 91 ? 8.724 -2.446 -4.540 1.00 93.12 91 ASN A N 1
ATOM 721 C CA . ASN A 1 91 ? 9.323 -3.482 -5.375 1.00 93.12 91 ASN A CA 1
ATOM 722 C C . ASN A 1 91 ? 8.732 -3.485 -6.789 1.00 93.12 91 ASN A C 1
ATOM 724 O O . ASN A 1 91 ? 9.485 -3.631 -7.751 1.00 93.12 91 ASN A O 1
ATOM 728 N N . ARG A 1 92 ? 7.418 -3.272 -6.936 1.00 92.06 92 ARG A N 1
ATOM 729 C CA . ARG A 1 92 ? 6.779 -3.110 -8.252 1.00 92.06 92 ARG A CA 1
ATOM 730 C C . ARG A 1 92 ? 7.309 -1.878 -8.975 1.00 92.06 92 ARG A C 1
ATOM 732 O O . ARG A 1 92 ? 7.738 -2.009 -10.114 1.00 92.06 92 ARG A O 1
ATOM 739 N N . ALA A 1 93 ? 7.389 -0.734 -8.300 1.00 92.12 93 ALA A N 1
ATOM 740 C CA . ALA A 1 93 ? 7.933 0.491 -8.883 1.00 92.12 93 ALA A CA 1
ATOM 741 C C . ALA A 1 93 ? 9.389 0.311 -9.349 1.00 92.12 93 ALA A C 1
ATOM 743 O O . ALA A 1 93 ? 9.727 0.670 -10.475 1.00 92.12 93 ALA A O 1
ATOM 744 N N . LYS A 1 94 ? 10.239 -0.325 -8.531 1.00 92.56 94 LYS A N 1
ATOM 745 C CA . LYS A 1 94 ? 11.620 -0.670 -8.912 1.00 92.56 94 LYS A CA 1
ATOM 746 C C . LYS A 1 94 ? 11.667 -1.607 -10.117 1.00 92.56 94 LYS A C 1
ATOM 748 O O . LYS A 1 94 ? 12.491 -1.429 -11.010 1.00 92.56 94 LYS A O 1
ATOM 753 N N . HIS A 1 95 ? 10.790 -2.607 -10.155 1.00 93.69 95 HIS A N 1
ATOM 754 C CA . HIS A 1 95 ? 10.715 -3.542 -11.272 1.00 93.69 95 HIS A CA 1
ATOM 755 C C . HIS A 1 95 ? 10.273 -2.853 -12.571 1.00 93.69 95 HIS A C 1
ATOM 757 O O . HIS A 1 95 ? 10.861 -3.086 -13.625 1.00 93.69 95 HIS A O 1
ATOM 763 N N . GLU A 1 96 ? 9.287 -1.962 -12.503 1.00 93.19 96 GLU A N 1
ATOM 764 C CA . GLU A 1 96 ? 8.826 -1.171 -13.645 1.00 93.19 96 GLU A CA 1
ATOM 765 C C . GLU A 1 96 ? 9.912 -0.215 -14.150 1.00 93.19 96 GLU A C 1
ATOM 767 O O . GLU A 1 96 ? 10.169 -0.165 -15.353 1.00 93.19 96 GLU A O 1
ATOM 772 N N . GLN A 1 97 ? 10.619 0.473 -13.247 1.00 92.56 97 GLN A N 1
ATOM 773 C CA . GLN A 1 97 ? 11.788 1.292 -13.590 1.00 92.56 97 GLN A CA 1
ATOM 774 C C . GLN A 1 97 ? 12.873 0.460 -14.282 1.00 92.56 97 GLN A C 1
ATOM 776 O O . GLN A 1 97 ? 13.420 0.870 -15.310 1.00 92.56 97 GLN A O 1
ATOM 781 N N . PHE A 1 98 ? 13.140 -0.744 -13.774 1.00 93.19 98 PHE A N 1
ATOM 782 C CA . PHE A 1 98 ? 14.083 -1.667 -14.392 1.00 93.19 98 PHE A CA 1
ATOM 783 C C . PHE A 1 98 ? 13.641 -2.072 -15.807 1.00 93.19 98 PHE A C 1
ATOM 785 O O . PHE A 1 98 ? 14.434 -1.983 -16.743 1.00 93.19 98 PHE A O 1
ATOM 792 N N . ILE A 1 99 ? 12.373 -2.439 -16.009 1.00 94.62 99 ILE A N 1
ATOM 793 C CA . ILE A 1 99 ? 11.844 -2.764 -17.343 1.00 94.62 99 ILE A CA 1
ATOM 794 C C . ILE A 1 99 ? 11.982 -1.571 -18.296 1.00 94.62 99 ILE A C 1
ATOM 796 O O . ILE A 1 99 ? 12.390 -1.747 -19.445 1.00 94.62 99 ILE A O 1
ATOM 800 N N . LEU A 1 100 ? 11.649 -0.363 -17.840 1.00 92.94 100 LEU A N 1
ATOM 801 C CA . LEU A 1 100 ? 11.746 0.846 -18.654 1.00 92.94 100 LEU A CA 1
ATOM 802 C C . LEU A 1 100 ? 13.191 1.139 -19.057 1.00 92.94 100 LEU A C 1
ATOM 804 O O . LEU A 1 100 ? 13.440 1.359 -20.239 1.00 92.94 100 LEU A O 1
ATOM 808 N N . SER A 1 101 ? 14.145 1.064 -18.124 1.00 91.75 101 SER A N 1
ATOM 809 C CA . SER A 1 101 ? 15.567 1.242 -18.453 1.00 91.75 101 SER A CA 1
ATOM 810 C C . SER A 1 101 ? 16.042 0.235 -19.504 1.00 91.75 101 SER A C 1
ATOM 812 O O . SER A 1 101 ? 16.654 0.635 -20.491 1.00 91.75 101 SER A O 1
ATOM 814 N N . LYS A 1 102 ? 15.648 -1.042 -19.389 1.00 94.06 102 LYS A N 1
ATOM 815 C CA . LYS A 1 102 ? 15.982 -2.064 -20.392 1.00 94.06 102 LYS A CA 1
ATOM 816 C C . LYS A 1 102 ? 15.375 -1.788 -21.762 1.00 94.06 102 LYS A C 1
ATOM 818 O O . LYS A 1 102 ? 16.039 -1.999 -22.770 1.00 94.06 102 LYS A O 1
ATOM 823 N N . ARG A 1 103 ? 14.139 -1.288 -21.825 1.00 93.56 103 ARG A N 1
ATOM 824 C CA . ARG A 1 103 ? 13.516 -0.895 -23.100 1.00 93.56 103 ARG A CA 1
ATOM 825 C C . ARG A 1 103 ? 14.247 0.274 -23.760 1.00 93.56 103 ARG A C 1
ATOM 827 O O . ARG A 1 103 ? 14.406 0.261 -24.976 1.00 93.56 103 ARG A O 1
ATOM 834 N N . LEU A 1 104 ? 14.702 1.251 -22.975 1.00 92.31 104 LEU A N 1
ATOM 835 C CA . LEU A 1 104 ? 15.468 2.388 -23.489 1.00 92.31 104 LEU A CA 1
ATOM 836 C C . LEU A 1 104 ? 16.854 1.961 -23.991 1.00 92.31 104 LEU A C 1
ATOM 838 O O . LEU A 1 104 ? 17.260 2.416 -25.052 1.00 92.31 104 LEU A O 1
ATOM 842 N N . GLU A 1 105 ? 17.536 1.046 -23.294 1.00 91.25 105 GLU A N 1
ATOM 843 C CA . GLU A 1 105 ? 18.812 0.463 -23.749 1.00 91.25 105 GLU A CA 1
ATOM 844 C C . GLU A 1 105 ? 18.669 -0.270 -25.091 1.00 91.25 105 GLU A C 1
ATOM 846 O O . GLU A 1 105 ? 19.505 -0.126 -25.979 1.00 91.25 105 GLU A O 1
ATOM 851 N N . VAL A 1 106 ? 17.592 -1.046 -25.264 1.00 94.25 106 VAL A N 1
ATOM 852 C CA . VAL A 1 106 ? 17.314 -1.726 -26.540 1.00 94.25 106 VAL A CA 1
ATOM 853 C C . VAL A 1 106 ? 17.073 -0.710 -27.657 1.00 94.25 106 VAL A C 1
ATOM 855 O O . VAL A 1 106 ? 17.579 -0.887 -28.762 1.00 94.25 106 VAL A O 1
ATOM 858 N N . LEU A 1 107 ? 16.329 0.362 -27.376 1.00 92.62 107 LEU A N 1
ATOM 859 C CA . LEU A 1 107 ? 16.078 1.421 -28.352 1.00 92.62 107 LEU A CA 1
ATOM 860 C C . LEU A 1 107 ? 17.367 2.164 -28.732 1.00 92.62 107 LEU A C 1
ATOM 862 O O . LEU A 1 107 ? 17.586 2.453 -29.904 1.00 92.62 107 LEU A O 1
ATOM 866 N N . GLU A 1 108 ? 18.235 2.433 -27.757 1.00 92.25 108 GLU A N 1
ATOM 867 C CA . GLU A 1 108 ? 19.557 3.016 -27.988 1.00 92.25 108 GLU A CA 1
ATOM 868 C C . GLU A 1 108 ? 20.389 2.146 -28.938 1.00 92.25 108 GLU A C 1
ATOM 870 O O . GLU A 1 108 ? 20.917 2.650 -29.929 1.00 92.25 108 GLU A O 1
ATOM 875 N N . ALA A 1 109 ? 20.458 0.836 -28.677 1.00 91.31 109 ALA A N 1
ATOM 876 C CA . ALA A 1 109 ? 21.185 -0.109 -29.520 1.00 91.31 109 ALA A CA 1
ATOM 877 C C . ALA A 1 109 ? 20.651 -0.123 -30.962 1.00 91.31 109 ALA A C 1
ATOM 879 O O . ALA A 1 109 ? 21.433 -0.076 -31.907 1.00 91.31 109 ALA A O 1
ATOM 880 N N . GLN A 1 110 ? 19.327 -0.097 -31.142 1.00 92.56 110 GLN A N 1
ATOM 881 C CA . GLN A 1 110 ? 18.710 -0.032 -32.471 1.00 92.56 110 GLN A CA 1
ATOM 882 C C . GLN A 1 110 ? 19.071 1.254 -33.227 1.00 92.56 110 GLN A C 1
ATOM 884 O O . GLN A 1 110 ? 19.335 1.212 -34.428 1.00 92.56 110 GLN A O 1
ATOM 889 N N . LEU A 1 111 ? 19.099 2.403 -32.545 1.00 90.25 111 LEU A N 1
ATOM 890 C CA . LEU A 1 111 ? 19.478 3.675 -33.169 1.00 90.25 111 LEU A CA 1
ATOM 891 C C . LEU A 1 111 ? 20.966 3.718 -33.541 1.00 90.25 111 LEU A C 1
ATOM 893 O O . LEU A 1 111 ? 21.310 4.249 -34.600 1.00 90.25 111 LEU A O 1
ATOM 897 N N . LEU A 1 112 ? 21.827 3.122 -32.710 1.00 89.50 112 LEU A N 1
ATOM 898 C CA . LEU A 1 112 ? 23.250 2.946 -33.005 1.00 89.50 112 LEU A CA 1
ATOM 899 C C . LEU A 1 112 ? 23.477 2.050 -34.230 1.00 89.50 112 LEU A C 1
ATOM 901 O O . LEU A 1 112 ? 24.354 2.339 -35.036 1.00 89.50 112 LEU A O 1
ATOM 905 N N . GLU A 1 113 ? 22.688 0.989 -34.401 1.00 92.00 113 GLU A N 1
ATOM 906 C CA . GLU A 1 113 ? 22.782 0.117 -35.580 1.00 92.00 113 GLU A CA 1
ATOM 907 C C . GLU A 1 113 ? 22.289 0.796 -36.865 1.00 92.00 113 GLU A C 1
ATOM 909 O O . GLU A 1 113 ? 22.840 0.561 -37.939 1.00 92.00 113 GLU A O 1
ATOM 914 N N . LEU A 1 114 ? 21.263 1.647 -36.771 1.00 91.81 114 LEU A N 1
ATOM 915 C CA . LEU A 1 114 ? 20.670 2.322 -37.926 1.00 91.81 114 LEU A CA 1
ATOM 916 C C . LEU A 1 114 ? 21.583 3.403 -38.512 1.00 91.81 114 LEU A C 1
ATOM 918 O O . LEU A 1 114 ? 21.915 3.347 -39.697 1.00 91.81 114 LEU A O 1
ATOM 922 N N . ASN A 1 115 ? 21.917 4.430 -37.722 1.00 87.56 115 ASN A N 1
ATOM 923 C CA . ASN A 1 115 ? 22.795 5.524 -38.147 1.00 87.56 115 ASN A CA 1
ATOM 924 C C . ASN A 1 115 ? 23.198 6.413 -36.947 1.00 87.56 115 ASN A C 1
ATOM 926 O O . ASN A 1 115 ? 22.450 7.331 -36.590 1.00 87.56 115 ASN A O 1
ATOM 930 N N . PRO A 1 116 ? 24.382 6.197 -36.353 1.00 83.75 116 PRO A N 1
ATOM 931 C CA . PRO A 1 116 ? 24.851 6.980 -35.209 1.00 83.75 116 PRO A CA 1
ATOM 932 C C . PRO A 1 116 ? 24.966 8.482 -35.490 1.00 83.75 116 PRO A C 1
ATOM 934 O O . PRO A 1 116 ? 24.615 9.293 -34.636 1.00 83.75 116 PRO A O 1
ATOM 937 N N . ASP A 1 117 ? 25.407 8.861 -36.691 1.00 88.44 117 ASP A N 1
ATOM 938 C CA . ASP A 1 117 ? 25.660 10.262 -37.048 1.00 88.44 117 ASP A CA 1
ATOM 939 C C . ASP A 1 117 ? 24.359 11.060 -37.189 1.00 88.44 117 ASP A C 1
ATOM 941 O O . ASP A 1 117 ? 24.314 12.260 -36.915 1.00 88.44 117 ASP A O 1
ATOM 945 N N . ARG A 1 118 ? 23.275 10.388 -37.596 1.00 89.44 118 ARG A N 1
ATOM 946 C CA . ARG A 1 118 ? 21.950 10.999 -37.732 1.00 89.44 118 ARG A CA 1
ATOM 947 C C . ARG A 1 118 ? 21.187 11.075 -36.408 1.00 89.44 118 ARG A C 1
ATOM 949 O O . ARG A 1 118 ? 20.450 12.038 -36.224 1.00 89.44 118 ARG A O 1
ATOM 956 N N . TYR A 1 119 ? 21.330 10.074 -35.537 1.00 90.50 119 TYR A N 1
ATOM 957 C CA . TYR A 1 119 ? 20.530 9.918 -34.308 1.00 90.50 119 TYR A CA 1
ATOM 958 C C . TYR A 1 119 ? 21.305 10.194 -33.007 1.00 90.50 119 TYR A C 1
ATOM 960 O O . TYR A 1 119 ? 20.832 9.867 -31.917 1.00 90.50 119 TYR A O 1
ATOM 968 N N . GLY A 1 120 ? 22.507 10.774 -33.095 1.00 88.06 120 GLY A N 1
ATOM 969 C CA . GLY A 1 120 ? 23.347 11.099 -31.935 1.00 88.06 120 GLY A CA 1
ATOM 970 C C . GLY A 1 120 ? 22.613 11.850 -30.808 1.00 88.06 120 GLY A C 1
ATOM 971 O O . GLY A 1 120 ? 22.687 11.412 -29.658 1.00 88.06 120 GLY A O 1
ATOM 972 N N . PRO A 1 121 ? 21.845 12.922 -31.098 1.00 92.38 121 PRO A N 1
ATOM 973 C CA . PRO A 1 121 ? 21.093 13.647 -30.072 1.00 92.38 121 PRO A CA 1
ATOM 974 C C . PRO A 1 121 ? 20.064 12.785 -29.323 1.00 92.38 121 PRO A C 1
ATOM 976 O O . PRO A 1 121 ? 19.909 12.923 -28.105 1.00 92.38 121 PRO A O 1
ATOM 979 N N . GLU A 1 122 ? 19.361 11.896 -30.025 1.00 90.88 122 GLU A N 1
ATOM 980 C CA . GLU A 1 122 ? 18.372 10.979 -29.458 1.00 90.88 122 GLU A CA 1
ATOM 981 C C . GLU A 1 122 ? 19.035 9.892 -28.606 1.00 90.88 122 GLU A C 1
ATOM 983 O O . GLU A 1 122 ? 18.566 9.612 -27.502 1.00 90.88 122 GLU A O 1
ATOM 988 N N . ILE A 1 123 ? 20.157 9.333 -29.065 1.00 87.12 123 ILE A N 1
ATOM 989 C CA . ILE A 1 123 ? 20.968 8.361 -28.315 1.00 87.12 123 ILE A CA 1
ATOM 990 C C . ILE A 1 123 ? 21.437 8.975 -26.986 1.00 87.12 123 ILE A C 1
ATOM 992 O O . ILE A 1 123 ? 21.255 8.381 -25.921 1.00 87.12 123 ILE A O 1
ATOM 996 N N . ASP A 1 124 ? 21.950 10.207 -27.011 1.00 91.25 124 ASP A N 1
ATOM 997 C CA . ASP A 1 124 ? 22.390 10.913 -25.802 1.00 91.25 124 ASP A CA 1
ATOM 998 C C . ASP A 1 124 ? 21.225 11.275 -24.866 1.00 91.25 124 ASP A C 1
ATOM 1000 O O . ASP A 1 124 ? 21.376 11.330 -23.639 1.00 91.25 124 ASP A O 1
ATOM 1004 N N . ALA A 1 125 ? 20.037 11.549 -25.410 1.00 91.00 125 ALA A N 1
ATOM 1005 C CA . ALA A 1 125 ? 18.832 11.751 -24.609 1.00 91.00 125 ALA A CA 1
ATOM 1006 C C . ALA A 1 125 ? 18.395 10.457 -23.899 1.00 91.00 125 ALA A C 1
ATOM 1008 O O . ALA A 1 125 ? 18.092 10.502 -22.702 1.00 91.00 125 ALA A O 1
ATOM 1009 N N . LEU A 1 126 ? 18.424 9.318 -24.598 1.00 89.00 126 LEU A N 1
ATOM 1010 C CA . LEU A 1 126 ? 18.087 8.005 -24.041 1.00 89.00 126 LEU A CA 1
ATOM 1011 C C . LEU A 1 126 ? 19.056 7.602 -22.928 1.00 89.00 126 LEU A C 1
ATOM 1013 O O . LEU A 1 126 ? 18.599 7.237 -21.844 1.00 89.00 126 LEU A O 1
ATOM 1017 N N . ARG A 1 127 ? 20.368 7.772 -23.128 1.00 90.94 127 ARG A N 1
ATOM 1018 C CA . ARG A 1 127 ? 21.392 7.507 -22.099 1.00 90.94 127 ARG A CA 1
ATOM 1019 C C . ARG A 1 127 ? 21.147 8.299 -20.819 1.00 90.94 127 ARG A C 1
ATOM 1021 O O . ARG A 1 127 ? 21.018 7.723 -19.742 1.00 90.94 127 ARG A O 1
ATOM 1028 N N . ARG A 1 128 ? 20.937 9.615 -20.943 1.00 92.88 128 ARG A N 1
ATOM 1029 C CA . ARG A 1 128 ? 20.602 10.487 -19.800 1.00 92.88 128 ARG A CA 1
ATOM 1030 C C . ARG A 1 128 ? 19.293 10.102 -19.114 1.00 92.88 128 ARG A C 1
ATOM 1032 O O . ARG A 1 128 ? 19.082 10.428 -17.947 1.00 92.88 128 ARG A O 1
ATOM 1039 N N . GLN A 1 129 ? 18.358 9.487 -19.831 1.00 90.00 129 GLN A N 1
ATOM 1040 C CA . GLN A 1 129 ? 17.113 8.998 -19.248 1.00 90.00 129 GLN A CA 1
ATOM 1041 C C . GLN A 1 129 ? 17.309 7.664 -18.521 1.00 90.00 129 GLN A C 1
ATOM 1043 O O . GLN A 1 129 ? 16.765 7.501 -17.433 1.00 90.00 129 GLN A O 1
ATOM 1048 N N . VAL A 1 130 ? 18.120 6.754 -19.063 1.00 89.56 130 VAL A N 1
ATOM 1049 C CA . VAL A 1 130 ? 18.513 5.501 -18.400 1.00 89.56 130 VAL A CA 1
ATOM 1050 C C . VAL A 1 130 ? 19.263 5.785 -17.101 1.00 89.56 130 VAL A C 1
ATOM 1052 O O . VAL A 1 130 ? 18.918 5.209 -16.072 1.00 89.56 130 VAL A O 1
ATOM 1055 N N . ASP A 1 131 ? 20.215 6.717 -17.110 1.00 90.06 131 ASP A N 1
ATOM 1056 C CA . ASP A 1 131 ? 20.985 7.078 -15.914 1.00 90.06 131 ASP A CA 1
ATOM 1057 C C . ASP A 1 131 ? 20.090 7.649 -14.808 1.00 90.06 131 ASP A C 1
ATOM 1059 O O . ASP A 1 131 ? 20.217 7.266 -13.647 1.00 90.06 131 ASP A O 1
ATOM 1063 N N . ARG A 1 132 ? 19.104 8.481 -15.170 1.00 89.38 132 ARG A N 1
ATOM 1064 C CA . ARG A 1 132 ? 18.098 9.006 -14.227 1.00 89.38 132 ARG A CA 1
ATOM 1065 C C . ARG A 1 132 ? 17.164 7.944 -13.650 1.00 89.38 132 ARG A C 1
ATOM 1067 O O . ARG A 1 132 ? 16.583 8.178 -12.602 1.00 89.38 132 ARG A O 1
ATOM 1074 N N . LEU A 1 133 ? 16.957 6.828 -14.347 1.00 85.50 133 LEU A N 1
ATOM 1075 C CA . LEU A 1 133 ? 16.129 5.722 -13.854 1.00 85.50 133 LEU A CA 1
ATOM 1076 C C . LEU A 1 133 ? 16.922 4.742 -12.976 1.00 85.50 133 LEU A C 1
ATOM 1078 O O . LEU A 1 133 ? 16.314 3.900 -12.318 1.00 85.50 133 LEU A O 1
ATOM 1082 N N . ARG A 1 134 ? 18.258 4.820 -12.996 1.00 82.50 134 ARG A N 1
ATOM 1083 C CA . ARG A 1 134 ? 19.166 3.949 -12.237 1.00 82.50 134 ARG A CA 1
ATOM 1084 C C . ARG A 1 134 ? 19.738 4.609 -10.978 1.00 82.50 134 ARG A C 1
ATOM 1086 O O . ARG A 1 134 ? 20.075 3.876 -10.050 1.00 82.50 134 ARG A O 1
ATOM 1093 N N . GLY A 1 135 ? 19.907 5.934 -10.987 1.00 73.06 135 GLY A N 1
ATOM 1094 C CA . GLY A 1 135 ? 20.372 6.743 -9.850 1.00 73.06 135 GLY A CA 1
ATOM 1095 C C . GLY A 1 135 ? 19.242 7.171 -8.928 1.00 73.06 135 GLY A C 1
ATOM 1096 O O . GLY A 1 135 ? 19.501 7.235 -7.708 1.00 73.06 135 GLY A O 1
#

Sequence (135 aa):
MSEKQGRQTEISRRETEMYRVNVIQSEMANAVRFIGGEGSAKDQITRAARAAGLPITVVERLRWKKIKRVPADIADAIREAVERHKIEEQNRAKHEQFILSKRLEVLEAQLLELNPDRYGPEIDALRRQVDRLRG

Foldseek 3Di:
DDPVVVVVVVVVVVVVVQVVQVVLLVVLLVLLQVQLDDDDPLSSLVRLCVLLVHDSVLSNCSNVSVDSHDDPSSSVSSVVSSVVSVVVVVVVLLVVLVVVLVVLVVVLVVCVVPDCVVCVVVNVVSVVVSVVSVD

Radius of gyration: 26.05 Å; chains: 1; bounding box: 43×31×86 Å